Protein AF-A0A1H5QKR6-F1 (afdb_monomer)

Radius of gyration: 16.17 Å; Cα contacts (8 Å, |Δi|>4): 15; chains: 1; bounding box: 37×28×38 Å

Organism: NCBI:txid218821

Sequence (67 aa):
MTDFIVHQPDDSTPVKTPAEWDAEGWDADRQRPKDLGEARSALDARIADPHAPDTEAESGAYDGLEG

Solvent-accessible surface area (backbone atoms only — not comparable to full-atom values): 4626 Å² total; per-residue (Å²): 136,83,84,78,90,71,84,52,97,83,52,80,73,79,79,78,50,73,69,57,42,57,72,71,42,76,56,69,88,54,83,74,62,93,45,72,68,55,44,49,52,54,48,53,52,52,72,69,39,92,79,50,58,89,43,73,83,67,56,55,82,57,74,83,69,82,123

Secondary structure (DSSP, 8-state):
--------TT--PPPPPHHHHHHTTTTTT----SSHHHHHHHHHHHHH-TTS--STTTTTTTTT---

Foldseek 3Di:
DDDDDDQDPPRPPDDDDPVRCVVVCVCVVPDDQPDPVSVVVVVVVLVPDPQNPPDPVSNCPCVPVPD

Mean predicted aligned error: 12.25 Å

Structure (mmCIF, N/CA/C/O backbone):
data_AF-A0A1H5QKR6-F1
#
_entry.id   AF-A0A1H5QKR6-F1
#
loop_
_atom_site.group_PDB
_atom_site.id
_atom_site.type_symbol
_atom_site.label_atom_id
_atom_site.label_alt_id
_atom_site.label_comp_id
_atom_site.label_asym_id
_atom_site.label_entity_id
_atom_site.label_seq_id
_atom_site.pdbx_PDB_ins_code
_atom_site.Cartn_x
_atom_site.Cartn_y
_atom_site.Cartn_z
_atom_site.occupancy
_atom_site.B_iso_or_equiv
_atom_site.auth_seq_id
_atom_site.auth_comp_id
_atom_site.auth_asym_id
_atom_site.auth_atom_id
_atom_site.pdbx_PDB_model_num
ATOM 1 N N . MET A 1 1 ? -26.538 7.970 -16.200 1.00 39.50 1 MET A N 1
ATOM 2 C CA . MET A 1 1 ? -26.281 6.525 -16.365 1.00 39.50 1 MET A CA 1
ATOM 3 C C . MET A 1 1 ? -24.785 6.387 -16.243 1.00 39.50 1 MET A C 1
ATOM 5 O O . MET A 1 1 ? -24.095 6.870 -17.127 1.00 39.50 1 MET A O 1
ATOM 9 N N . THR A 1 2 ? -24.304 5.896 -15.109 1.00 48.81 2 THR A N 1
ATOM 10 C CA . THR A 1 2 ? -22.870 5.724 -14.866 1.00 48.81 2 THR A CA 1
ATOM 11 C C . THR A 1 2 ? -22.517 4.318 -15.331 1.00 48.81 2 THR A C 1
ATOM 13 O O . THR A 1 2 ? -23.057 3.349 -14.798 1.00 48.81 2 THR A O 1
ATOM 16 N N . ASP A 1 3 ? -21.712 4.209 -16.386 1.00 50.91 3 ASP A N 1
ATOM 17 C CA . ASP A 1 3 ? -21.193 2.925 -16.855 1.00 50.91 3 ASP A CA 1
ATOM 18 C C . ASP A 1 3 ? -20.162 2.421 -15.839 1.00 50.91 3 ASP A C 1
ATOM 20 O O . ASP A 1 3 ? -19.108 3.029 -15.652 1.00 50.91 3 ASP A O 1
ATOM 24 N N . PHE A 1 4 ? -20.469 1.318 -15.158 1.00 53.16 4 PHE A N 1
ATOM 25 C CA . PHE A 1 4 ? -19.490 0.610 -14.338 1.00 53.16 4 PHE A CA 1
ATOM 26 C C . PHE A 1 4 ? -18.637 -0.265 -15.257 1.00 53.16 4 PHE A C 1
ATOM 28 O O . PHE A 1 4 ? -19.158 -1.166 -15.916 1.00 53.16 4 PHE A O 1
ATOM 35 N N . ILE A 1 5 ? -17.325 -0.024 -15.295 1.00 58.50 5 ILE A N 1
ATOM 36 C CA . ILE A 1 5 ? -16.394 -0.921 -15.984 1.00 58.50 5 ILE A CA 1
ATOM 37 C C . ILE A 1 5 ? -16.142 -2.116 -15.063 1.00 58.50 5 ILE A C 1
ATOM 39 O O . ILE A 1 5 ? -15.400 -2.018 -14.089 1.00 58.50 5 ILE A O 1
ATOM 43 N N . VAL A 1 6 ? -16.792 -3.241 -15.360 1.00 67.00 6 VAL A N 1
ATOM 44 C CA . VAL A 1 6 ? -16.587 -4.517 -14.664 1.00 67.00 6 VAL A CA 1
ATOM 45 C C . VAL A 1 6 ? -15.865 -5.470 -15.609 1.00 67.00 6 VAL A C 1
ATOM 47 O O . VAL A 1 6 ? -16.393 -5.795 -16.673 1.00 67.00 6 VAL A O 1
ATOM 50 N N . HIS A 1 7 ? -14.678 -5.936 -15.219 1.00 69.44 7 HIS A N 1
ATOM 51 C CA . HIS A 1 7 ? -13.955 -6.960 -15.971 1.00 69.44 7 HIS A CA 1
ATOM 52 C C . HIS A 1 7 ? -14.649 -8.319 -15.798 1.00 69.44 7 HIS A C 1
ATOM 54 O O . HIS A 1 7 ? -14.800 -8.826 -1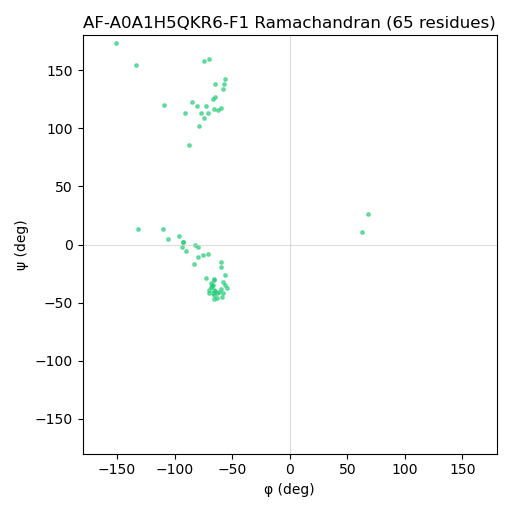4.685 1.00 69.44 7 HIS A O 1
ATOM 60 N N . GLN A 1 8 ? -15.106 -8.898 -16.908 1.00 76.62 8 GLN A N 1
ATOM 61 C CA . GLN A 1 8 ? -15.666 -10.251 -16.949 1.00 76.62 8 GLN A CA 1
ATOM 62 C C . GLN A 1 8 ? -14.534 -11.295 -16.836 1.00 76.62 8 GLN A C 1
ATOM 64 O O . GLN A 1 8 ? -13.395 -10.994 -17.184 1.00 76.62 8 GLN A O 1
ATOM 69 N N . PRO A 1 9 ? -14.812 -12.541 -16.414 1.00 69.69 9 PRO A N 1
ATOM 70 C CA . PRO A 1 9 ? -13.805 -13.611 -16.377 1.00 69.69 9 PRO A CA 1
ATOM 71 C C . PRO A 1 9 ? -13.118 -13.879 -17.729 1.00 69.69 9 PRO A C 1
ATOM 73 O O . PRO A 1 9 ? -11.975 -14.325 -17.754 1.00 69.69 9 PRO A O 1
ATOM 76 N N . ASP A 1 10 ? -13.805 -13.575 -18.835 1.00 77.38 10 ASP A N 1
ATOM 77 C CA . ASP A 1 10 ? -13.310 -13.724 -20.211 1.00 77.38 10 ASP A CA 1
ATOM 78 C C . ASP A 1 10 ? -12.725 -12.417 -20.779 1.00 77.38 10 ASP A C 1
ATOM 80 O O . ASP A 1 10 ? -12.427 -12.317 -21.975 1.00 77.38 10 ASP A O 1
ATOM 84 N N . ASP A 1 11 ? -12.596 -11.385 -19.943 1.00 79.06 11 ASP A N 1
ATOM 85 C CA . ASP A 1 11 ? -12.039 -10.110 -20.359 1.00 79.06 11 ASP A CA 1
ATOM 86 C C . ASP A 1 11 ? -10.563 -10.285 -20.715 1.00 79.06 11 ASP A C 1
ATOM 88 O O . ASP A 1 11 ? -9.719 -10.664 -19.904 1.00 79.06 11 ASP A O 1
ATOM 92 N N . SER A 1 12 ? -10.266 -10.031 -21.985 1.00 76.12 12 SER A N 1
ATOM 93 C CA . SER A 1 12 ? -8.922 -10.153 -22.543 1.00 76.12 12 SER A CA 1
ATOM 94 C C . SER A 1 12 ? -8.070 -8.914 -22.268 1.00 76.12 12 SER A C 1
ATOM 96 O O . SER A 1 12 ? -6.924 -8.857 -22.718 1.00 76.12 12 SER A O 1
ATOM 98 N N . THR A 1 13 ? -8.627 -7.907 -21.584 1.00 76.38 13 THR A N 1
ATOM 99 C CA . THR A 1 13 ? -7.899 -6.703 -21.195 1.00 76.38 13 THR A CA 1
ATOM 100 C C . THR A 1 13 ? -6.724 -7.112 -20.310 1.00 76.38 13 THR A C 1
ATOM 102 O O . THR A 1 13 ? -6.926 -7.691 -19.241 1.00 76.38 13 THR A O 1
ATOM 105 N N . PRO A 1 14 ? -5.480 -6.849 -20.738 1.00 74.25 14 PRO A N 1
ATOM 106 C CA . PRO A 1 14 ? -4.321 -7.251 -19.967 1.00 74.25 14 PRO A CA 1
ATOM 107 C C . PRO A 1 14 ? -4.300 -6.500 -18.633 1.00 74.25 14 PRO A C 1
ATOM 109 O O . PRO A 1 14 ? -4.351 -5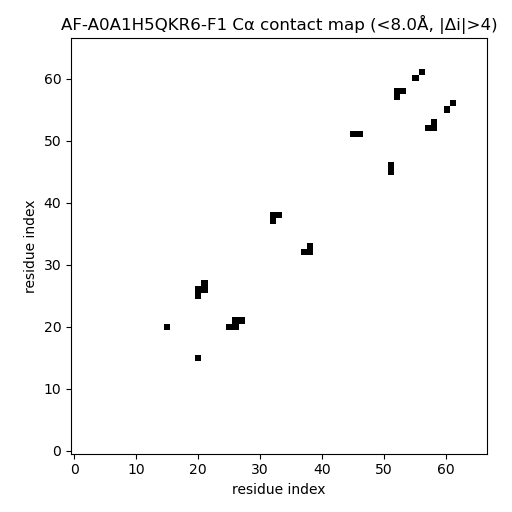.269 -18.592 1.00 74.25 14 PRO A O 1
ATOM 112 N N . VAL A 1 15 ? -4.200 -7.252 -17.536 1.00 79.06 15 VAL A N 1
ATOM 113 C CA . VAL A 1 15 ? -3.920 -6.681 -16.217 1.00 79.06 15 VAL A CA 1
ATOM 114 C C . VAL A 1 15 ? -2.502 -6.121 -16.249 1.00 79.06 15 VAL A C 1
ATOM 116 O O . VAL A 1 15 ? -1.558 -6.842 -16.580 1.00 79.06 15 VAL A O 1
ATOM 119 N N . LYS A 1 16 ? -2.355 -4.840 -15.904 1.00 80.44 16 LYS A N 1
ATOM 120 C CA . LYS A 1 16 ? -1.048 -4.180 -15.824 1.00 80.44 16 LYS A CA 1
ATOM 121 C C . LYS A 1 16 ? -0.124 -4.922 -14.861 1.00 80.44 16 LYS A C 1
ATOM 123 O O . LYS A 1 16 ? -0.519 -5.340 -13.769 1.00 80.44 16 LYS A O 1
ATOM 128 N N . THR A 1 17 ? 1.125 -5.060 -15.272 1.00 85.50 17 THR A N 1
ATOM 129 C CA . THR A 1 17 ? 2.208 -5.615 -14.468 1.00 85.50 17 THR A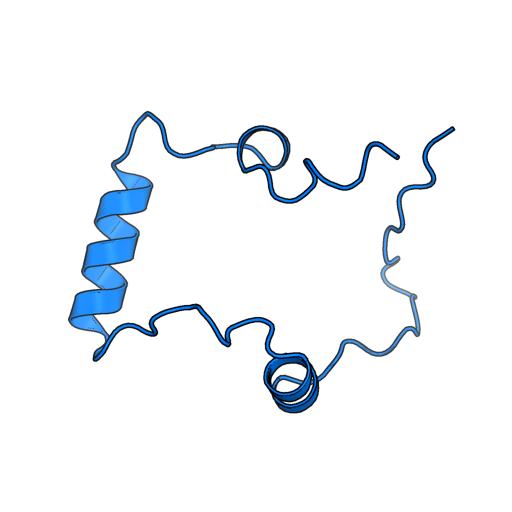 CA 1
ATOM 130 C C . THR A 1 17 ? 2.589 -4.665 -13.328 1.00 85.50 17 THR A C 1
ATOM 132 O O . THR A 1 17 ? 2.348 -3.459 -13.413 1.00 85.50 17 THR A O 1
ATOM 135 N N . PRO A 1 18 ? 3.253 -5.161 -12.267 1.00 81.62 18 PRO A N 1
ATOM 136 C CA . PRO A 1 18 ? 3.746 -4.300 -11.191 1.00 81.62 18 PRO A CA 1
ATOM 137 C C . PRO A 1 18 ? 4.638 -3.151 -11.681 1.00 81.62 18 PRO A C 1
ATOM 139 O O . PRO A 1 18 ? 4.531 -2.040 -11.180 1.00 81.62 18 PRO A O 1
ATOM 142 N N . ALA A 1 19 ? 5.470 -3.392 -12.700 1.00 83.69 19 ALA A N 1
ATOM 143 C CA . ALA A 1 19 ? 6.343 -2.366 -13.266 1.00 83.69 19 ALA A CA 1
ATOM 144 C C . ALA A 1 19 ? 5.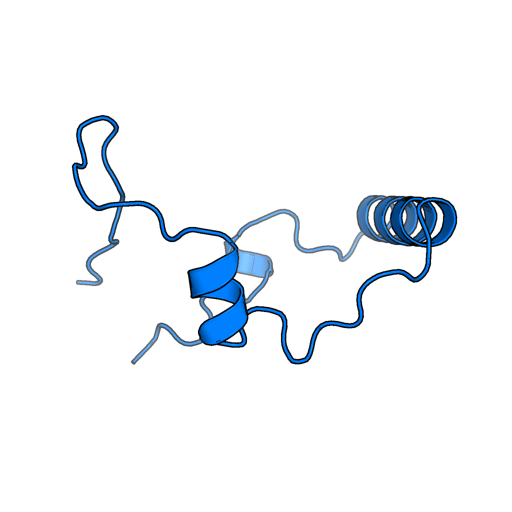562 -1.246 -13.980 1.00 83.69 19 ALA A C 1
ATOM 146 O O . ALA A 1 19 ? 5.973 -0.090 -13.932 1.00 83.69 19 ALA A O 1
ATOM 147 N N . GLU A 1 20 ? 4.441 -1.576 -14.627 1.00 86.88 20 GLU A N 1
ATOM 148 C CA . GLU A 1 20 ? 3.554 -0.588 -15.254 1.00 86.88 20 GLU A CA 1
ATOM 149 C C . GLU A 1 20 ? 2.828 0.254 -14.198 1.00 86.88 20 GLU A C 1
ATOM 151 O O . GLU A 1 20 ? 2.734 1.469 -14.351 1.00 86.88 20 GLU A O 1
ATOM 156 N N . TRP A 1 21 ? 2.402 -0.352 -13.086 1.00 84.50 21 TRP A N 1
ATOM 157 C CA . TRP A 1 21 ? 1.828 0.391 -11.957 1.00 84.50 21 TRP A CA 1
ATOM 158 C C . TRP A 1 21 ? 2.841 1.300 -11.257 1.00 84.50 21 TRP A C 1
ATOM 160 O O . TRP A 1 21 ? 2.525 2.448 -10.938 1.00 84.50 21 TRP A O 1
ATOM 170 N N . ASP A 1 22 ? 4.069 0.817 -11.062 1.00 81.25 22 ASP A N 1
ATOM 171 C CA . ASP A 1 22 ? 5.163 1.620 -10.513 1.00 81.25 22 ASP A CA 1
ATOM 172 C C . ASP A 1 22 ? 5.478 2.819 -11.431 1.00 81.25 22 ASP A C 1
ATOM 174 O O . ASP A 1 22 ? 5.679 3.933 -10.946 1.00 81.25 22 ASP A O 1
ATOM 178 N N . ALA A 1 23 ? 5.479 2.623 -12.757 1.00 85.31 23 ALA A N 1
ATOM 179 C CA . ALA A 1 23 ? 5.728 3.686 -13.736 1.00 85.31 23 ALA A CA 1
ATOM 180 C C . ALA A 1 23 ? 4.631 4.765 -13.758 1.00 85.31 23 ALA A C 1
ATOM 182 O O . ALA A 1 23 ? 4.919 5.931 -14.029 1.00 85.31 23 ALA A O 1
ATOM 183 N N . GLU A 1 24 ? 3.390 4.396 -13.445 1.00 85.50 24 GLU A N 1
ATOM 184 C CA . GLU A 1 24 ? 2.267 5.328 -13.288 1.00 85.50 24 GLU A CA 1
ATOM 185 C C . GLU A 1 24 ? 2.255 6.031 -11.924 1.00 85.50 24 GLU A C 1
ATOM 187 O O . GLU A 1 24 ? 1.398 6.876 -11.671 1.00 85.50 24 GLU A O 1
ATOM 192 N N . GLY A 1 25 ? 3.207 5.705 -11.045 1.00 80.62 25 GLY A N 1
ATOM 193 C CA . GLY A 1 25 ? 3.321 6.315 -9.728 1.00 80.62 25 GLY A CA 1
ATOM 194 C C . GLY A 1 25 ? 2.169 5.947 -8.797 1.00 80.62 25 GLY A C 1
ATOM 195 O O . GLY A 1 25 ? 1.874 6.700 -7.873 1.00 80.62 25 GLY A O 1
ATOM 196 N N . TRP A 1 26 ? 1.530 4.793 -9.013 1.00 77.62 26 TRP A N 1
ATOM 197 C CA . TRP A 1 26 ? 0.351 4.366 -8.250 1.00 77.62 26 TRP A CA 1
ATOM 198 C C . TRP A 1 26 ? 0.621 4.288 -6.736 1.00 77.62 26 TRP A C 1
ATOM 200 O O . TRP A 1 26 ? -0.239 4.610 -5.918 1.00 77.62 26 TRP A O 1
ATOM 210 N N . ASP A 1 27 ? 1.861 3.945 -6.374 1.00 78.38 27 ASP A N 1
ATOM 211 C CA . ASP A 1 27 ? 2.368 3.933 -5.000 1.00 78.38 27 ASP A CA 1
ATOM 212 C C . ASP A 1 27 ? 3.402 5.050 -4.725 1.00 78.38 27 ASP A C 1
ATOM 214 O O . ASP A 1 27 ? 4.090 5.001 -3.707 1.00 78.38 27 ASP A O 1
ATOM 218 N N . ALA A 1 28 ? 3.545 6.058 -5.598 1.00 75.06 28 ALA A N 1
ATOM 219 C CA . ALA A 1 28 ? 4.629 7.051 -5.510 1.00 75.06 28 ALA A CA 1
ATOM 220 C C . ALA A 1 28 ? 4.628 7.843 -4.191 1.00 75.06 28 ALA A C 1
ATOM 222 O O . ALA A 1 28 ? 5.689 8.081 -3.615 1.00 75.06 28 ALA A O 1
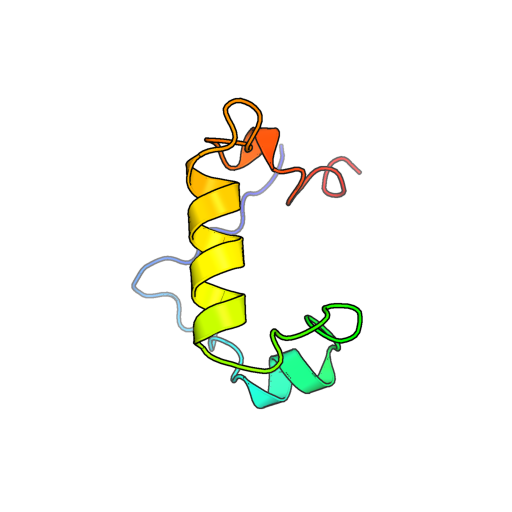ATOM 223 N N . ASP A 1 29 ? 3.442 8.188 -3.687 1.00 77.38 29 ASP A N 1
ATOM 224 C CA . ASP A 1 29 ? 3.275 8.907 -2.419 1.00 77.38 29 ASP A CA 1
ATOM 225 C C . ASP A 1 29 ? 3.053 7.967 -1.224 1.00 77.38 29 ASP A C 1
ATOM 227 O O . ASP A 1 29 ? 2.935 8.408 -0.076 1.00 77.38 29 ASP A O 1
ATOM 231 N N . ARG A 1 30 ? 2.994 6.650 -1.463 1.00 72.62 30 ARG A N 1
ATOM 232 C CA . ARG A 1 30 ? 2.772 5.674 -0.400 1.00 72.62 30 ARG A CA 1
ATOM 233 C C . ARG A 1 30 ? 4.087 5.318 0.266 1.00 72.62 30 ARG A C 1
ATOM 235 O O . ARG A 1 30 ? 5.019 4.793 -0.340 1.00 72.62 30 ARG A O 1
ATOM 242 N N . GLN A 1 31 ? 4.137 5.540 1.572 1.00 73.31 31 GLN A N 1
ATOM 243 C CA . GLN A 1 31 ? 5.248 5.067 2.381 1.00 73.31 31 GLN A CA 1
ATOM 244 C C . GLN A 1 31 ? 5.117 3.556 2.571 1.00 73.31 31 GLN A C 1
ATOM 246 O O . GLN A 1 31 ? 4.229 3.075 3.275 1.00 73.31 31 GLN A O 1
ATOM 251 N N . ARG A 1 32 ? 6.006 2.798 1.920 1.00 71.19 32 ARG A N 1
ATOM 252 C CA . ARG A 1 32 ? 6.127 1.356 2.155 1.00 71.19 32 ARG A CA 1
ATOM 253 C C . ARG A 1 32 ? 6.594 1.119 3.602 1.00 71.19 32 ARG A C 1
ATOM 255 O O . ARG A 1 32 ? 7.501 1.828 4.048 1.00 71.19 32 ARG A O 1
ATOM 262 N N . PRO A 1 33 ? 6.036 0.128 4.321 1.00 77.31 33 PRO A N 1
ATOM 263 C CA . PRO A 1 33 ? 6.581 -0.291 5.609 1.00 77.31 33 PRO A CA 1
ATOM 264 C C . PRO A 1 33 ? 8.055 -0.682 5.463 1.00 77.31 33 PRO A C 1
ATOM 266 O O . PRO A 1 33 ? 8.442 -1.285 4.457 1.00 77.31 33 PRO A O 1
ATOM 269 N N . LYS A 1 34 ? 8.885 -0.352 6.454 1.00 76.62 34 LYS A N 1
ATOM 270 C CA . LYS A 1 34 ? 10.333 -0.609 6.409 1.00 76.62 34 LYS A CA 1
ATOM 271 C C . LYS A 1 34 ? 10.647 -2.091 6.580 1.00 76.62 34 LYS A C 1
ATOM 273 O O . LYS A 1 34 ? 11.655 -2.565 6.059 1.00 76.62 34 LYS A O 1
ATOM 278 N N . ASP A 1 35 ? 9.782 -2.815 7.287 1.00 87.56 35 ASP A N 1
ATOM 279 C CA . ASP A 1 35 ? 9.880 -4.255 7.490 1.00 87.56 35 ASP A CA 1
ATOM 280 C C . ASP A 1 35 ? 8.508 -4.928 7.681 1.00 87.56 35 ASP A C 1
ATOM 282 O O . ASP A 1 35 ? 7.455 -4.288 7.760 1.00 87.56 35 ASP A O 1
ATOM 286 N N . LEU A 1 36 ? 8.527 -6.264 7.732 1.00 86.06 36 LEU A N 1
ATOM 287 C CA . LEU A 1 36 ? 7.325 -7.086 7.886 1.00 86.06 36 LEU A CA 1
ATOM 288 C C . LEU A 1 36 ? 6.628 -6.891 9.242 1.00 86.06 36 LEU A C 1
ATOM 290 O O . LEU A 1 36 ? 5.413 -7.061 9.325 1.00 86.06 36 LEU A O 1
ATOM 294 N N . GLY A 1 37 ? 7.373 -6.565 10.301 1.00 91.56 37 GLY A N 1
ATOM 295 C CA . GLY A 1 37 ? 6.812 -6.314 11.627 1.00 91.56 37 GLY A CA 1
ATOM 296 C C . GLY A 1 37 ? 6.011 -5.014 11.659 1.00 91.56 37 GLY A C 1
ATOM 297 O O . GLY A 1 37 ? 4.904 -4.984 12.202 1.00 91.56 37 GLY A O 1
ATOM 298 N N . GLU A 1 38 ? 6.528 -3.973 11.007 1.00 87.44 38 GLU A N 1
ATOM 299 C CA . GLU A 1 38 ? 5.826 -2.705 10.800 1.00 87.44 38 GLU A CA 1
ATOM 300 C C . GLU A 1 38 ? 4.565 -2.904 9.951 1.00 87.44 38 GLU A C 1
ATOM 302 O O . GLU A 1 38 ? 3.486 -2.460 10.346 1.00 87.44 38 GLU A O 1
ATOM 307 N N . ALA A 1 39 ? 4.664 -3.650 8.844 1.00 86.19 39 ALA A N 1
ATOM 308 C CA . ALA A 1 39 ? 3.515 -3.951 7.989 1.00 86.19 39 ALA A CA 1
ATOM 309 C C . ALA A 1 39 ? 2.400 -4.678 8.758 1.00 86.19 39 ALA A C 1
ATOM 311 O O . ALA A 1 39 ? 1.226 -4.320 8.653 1.00 86.19 39 ALA A O 1
ATOM 312 N N . ARG A 1 40 ? 2.769 -5.682 9.564 1.00 89.88 40 ARG A N 1
ATOM 313 C CA . ARG A 1 40 ? 1.810 -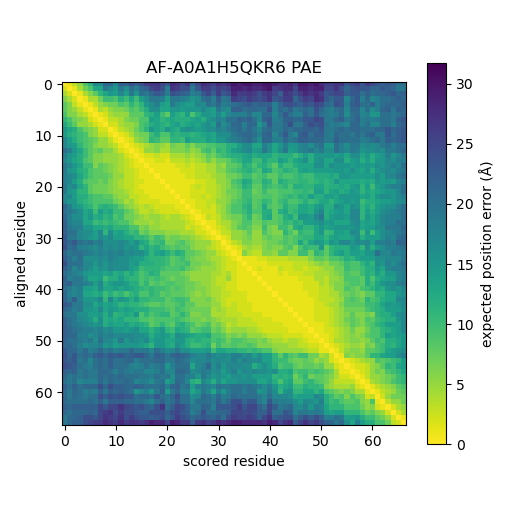6.453 10.359 1.00 89.88 40 ARG A CA 1
ATOM 314 C C . ARG A 1 40 ? 1.145 -5.607 11.439 1.00 89.88 40 ARG A C 1
ATOM 316 O O . ARG A 1 40 ? -0.070 -5.659 11.572 1.00 89.88 40 ARG A O 1
ATOM 323 N N . SER A 1 41 ? 1.918 -4.783 12.142 1.00 89.62 41 SER A N 1
ATOM 324 C CA . SER A 1 41 ? 1.382 -3.899 13.185 1.00 89.62 41 SER A CA 1
ATOM 325 C C . SER A 1 41 ? 0.429 -2.845 12.608 1.00 89.62 41 SER A C 1
ATOM 327 O O . SER A 1 41 ? -0.610 -2.566 13.201 1.00 89.62 41 SER A O 1
ATOM 329 N N . ALA A 1 42 ? 0.750 -2.284 11.437 1.00 85.25 42 ALA A N 1
ATOM 330 C CA . ALA A 1 42 ? -0.119 -1.330 10.750 1.00 85.25 42 ALA A CA 1
ATOM 331 C C . ALA A 1 42 ? -1.435 -1.976 10.281 1.00 85.25 42 ALA A C 1
ATOM 333 O O . ALA A 1 42 ? -2.496 -1.361 10.395 1.00 85.25 42 ALA A O 1
ATOM 334 N N . LEU A 1 43 ? -1.381 -3.220 9.792 1.00 85.44 43 LEU A N 1
ATOM 335 C CA . LEU A 1 43 ? -2.575 -3.978 9.415 1.00 85.44 43 LEU A CA 1
ATOM 336 C C . LEU A 1 43 ? -3.451 -4.300 10.632 1.00 85.44 43 LEU A C 1
ATOM 338 O O . LEU A 1 43 ? -4.655 -4.059 10.584 1.00 85.44 43 LEU A O 1
ATOM 342 N N . ASP A 1 44 ? -2.852 -4.789 11.721 1.00 89.88 44 ASP A N 1
ATOM 343 C CA . ASP A 1 44 ? -3.573 -5.097 12.961 1.00 89.88 44 ASP A CA 1
ATOM 344 C C . ASP A 1 44 ? -4.291 -3.848 13.505 1.00 89.88 44 ASP A C 1
ATOM 346 O O . ASP A 1 44 ? -5.456 -3.923 13.897 1.00 89.88 44 ASP A O 1
ATOM 350 N N . ALA A 1 45 ? -3.638 -2.680 13.459 1.00 87.31 45 ALA A N 1
ATOM 351 C CA . ALA A 1 45 ? -4.244 -1.411 13.859 1.00 87.31 45 ALA A CA 1
ATOM 352 C C . ALA A 1 45 ? -5.444 -1.023 12.979 1.00 87.31 45 ALA A C 1
ATOM 354 O O . ALA A 1 45 ? -6.460 -0.580 13.505 1.00 87.31 45 ALA A O 1
ATOM 355 N N . ARG A 1 46 ? -5.350 -1.220 11.658 1.00 81.75 46 ARG A N 1
ATOM 356 C CA . ARG A 1 46 ? -6.441 -0.915 10.720 1.00 81.75 46 ARG A CA 1
ATOM 357 C C . ARG A 1 46 ? -7.635 -1.856 10.883 1.00 81.75 46 ARG A C 1
ATOM 359 O O . ARG A 1 46 ? -8.763 -1.408 10.760 1.00 81.75 46 ARG A O 1
ATOM 366 N N . ILE A 1 47 ? -7.399 -3.135 11.180 1.00 85.50 47 ILE A N 1
ATOM 367 C CA . ILE A 1 47 ? -8.466 -4.112 11.464 1.00 85.50 47 ILE A CA 1
ATOM 368 C C . ILE A 1 47 ? -9.176 -3.784 12.785 1.00 85.50 47 ILE A C 1
ATOM 370 O O . ILE A 1 47 ? -10.376 -4.004 12.917 1.00 85.50 47 ILE A O 1
ATOM 374 N N . ALA A 1 48 ? -8.435 -3.283 13.774 1.00 87.94 48 ALA A N 1
ATOM 375 C CA . ALA A 1 48 ? -8.986 -2.923 15.075 1.00 87.94 48 ALA A CA 1
ATOM 376 C C . ALA A 1 48 ? -9.704 -1.559 15.091 1.00 87.94 48 ALA A C 1
ATOM 378 O O . ALA A 1 48 ? -10.344 -1.240 16.095 1.00 87.94 48 ALA A O 1
ATOM 379 N N . ASP A 1 49 ? -9.585 -0.752 14.033 1.00 85.00 49 ASP A N 1
ATOM 380 C CA . ASP A 1 49 ? -10.197 0.574 13.947 1.00 85.00 49 ASP A CA 1
ATOM 381 C C . ASP A 1 49 ? -11.706 0.460 13.642 1.00 85.00 49 ASP A C 1
ATOM 383 O O . ASP A 1 49 ? -12.078 0.056 12.540 1.00 85.00 49 ASP A O 1
ATOM 387 N N . PRO A 1 50 ? -12.602 0.837 14.579 1.00 83.06 50 PRO A N 1
ATOM 388 C CA . PRO A 1 50 ? -14.050 0.766 14.373 1.00 83.06 50 PRO A CA 1
ATOM 389 C C . PRO A 1 50 ? -14.578 1.804 13.370 1.00 83.06 50 PRO A C 1
ATOM 391 O O . PRO A 1 50 ? -15.763 1.783 13.041 1.00 83.06 50 PRO A O 1
ATOM 394 N N . HIS A 1 51 ? -13.733 2.739 12.935 1.00 81.31 51 HIS A N 1
ATOM 395 C CA . HIS A 1 51 ? -14.031 3.722 11.900 1.00 81.31 51 HIS A CA 1
ATOM 396 C C . HIS A 1 51 ? -13.337 3.402 10.576 1.00 81.31 51 HIS A C 1
ATOM 398 O O . HIS A 1 51 ? -13.437 4.198 9.639 1.00 81.31 51 HIS A O 1
ATOM 404 N N . ALA A 1 52 ? -12.640 2.264 10.481 1.00 76.62 52 ALA A N 1
ATOM 405 C CA . ALA A 1 52 ? -12.141 1.807 9.201 1.00 76.62 52 ALA A CA 1
ATOM 406 C C . ALA A 1 52 ? -13.331 1.635 8.244 1.00 76.62 52 ALA A C 1
ATOM 408 O O . ALA A 1 52 ? -14.347 1.057 8.633 1.00 76.62 52 ALA A O 1
ATOM 409 N N . PRO A 1 53 ? -13.226 2.138 7.005 1.00 69.69 53 PRO A N 1
ATOM 410 C CA . PRO A 1 53 ? -14.273 1.939 6.019 1.00 69.69 53 PRO A CA 1
ATOM 411 C C . PRO A 1 53 ? -14.405 0.440 5.746 1.00 69.69 53 PRO A C 1
ATOM 413 O O . PRO A 1 53 ? -13.455 -0.188 5.270 1.00 69.69 53 PRO A O 1
ATOM 416 N N . ASP A 1 54 ? -15.564 -0.122 6.084 1.00 68.25 54 ASP A N 1
ATOM 417 C CA . ASP A 1 54 ? -15.845 -1.562 5.986 1.00 68.25 54 ASP A CA 1
ATOM 418 C C . ASP A 1 54 ? -16.430 -1.916 4.606 1.00 68.25 54 ASP A C 1
ATOM 420 O O . ASP A 1 54 ? -16.633 -3.078 4.250 1.00 68.25 54 ASP A O 1
ATOM 424 N N . THR A 1 55 ? -16.689 -0.889 3.792 1.00 62.09 55 THR A N 1
ATOM 425 C CA . THR A 1 55 ? -17.238 -1.006 2.445 1.00 62.09 55 THR A CA 1
ATOM 426 C C . THR A 1 55 ? -16.476 -0.142 1.442 1.00 62.09 55 THR A C 1
ATOM 428 O O . THR A 1 55 ? -15.885 0.888 1.777 1.00 62.09 55 THR A O 1
ATOM 431 N N . GLU A 1 56 ? -16.517 -0.542 0.168 1.00 57.94 56 GLU A N 1
ATOM 432 C CA . GLU A 1 56 ? -15.901 0.209 -0.935 1.00 57.94 56 GLU A CA 1
ATOM 433 C C . GLU A 1 56 ? -16.426 1.653 -1.019 1.00 57.94 56 GLU A C 1
ATOM 435 O O . GLU A 1 56 ? -15.648 2.566 -1.292 1.00 57.94 56 GLU A O 1
ATOM 440 N N . ALA A 1 57 ? -17.706 1.879 -0.704 1.00 58.69 57 ALA A N 1
ATOM 441 C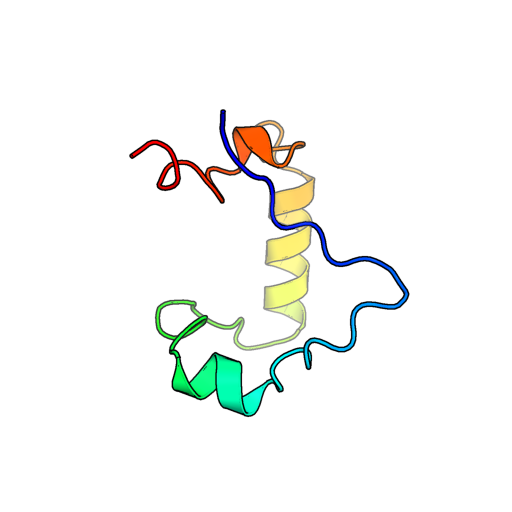 CA . ALA A 1 57 ? -18.338 3.199 -0.717 1.00 58.69 57 ALA A CA 1
ATOM 442 C C . ALA A 1 57 ? -17.819 4.139 0.386 1.00 58.69 57 ALA A C 1
ATOM 444 O O . ALA A 1 57 ? -17.726 5.341 0.179 1.00 58.69 57 ALA A O 1
ATOM 445 N N . GLU A 1 58 ? -17.452 3.606 1.550 1.00 61.56 58 GLU A N 1
ATOM 446 C CA . GLU A 1 58 ? -16.938 4.401 2.675 1.00 61.56 58 GLU A CA 1
ATOM 447 C C . GLU A 1 58 ? -15.437 4.688 2.544 1.00 61.56 58 GLU A C 1
ATOM 449 O O . GLU A 1 58 ? -14.900 5.568 3.214 1.00 61.56 58 GLU A O 1
ATOM 454 N N . SER A 1 59 ? -14.743 3.943 1.679 1.00 61.94 59 SER A N 1
ATOM 455 C CA . SER A 1 59 ? -13.291 4.035 1.509 1.00 61.94 59 SER A CA 1
ATOM 456 C C . SER A 1 59 ? -12.821 5.265 0.727 1.00 61.94 59 SER A C 1
ATOM 458 O O . SER A 1 59 ? -11.615 5.506 0.644 1.00 61.94 59 SER A O 1
ATOM 460 N N . GLY A 1 60 ? -13.753 6.013 0.128 1.00 58.69 60 GLY A N 1
ATOM 461 C CA . GLY A 1 60 ? -13.467 7.154 -0.740 1.00 58.69 60 GLY A CA 1
ATOM 462 C C . GLY A 1 60 ? -12.686 6.799 -2.010 1.00 58.69 60 GLY A C 1
ATOM 463 O O . GLY A 1 60 ? -12.227 7.688 -2.726 1.00 58.69 60 GLY A O 1
ATOM 464 N N . ALA A 1 61 ? -12.527 5.503 -2.321 1.00 60.81 61 ALA A N 1
ATOM 465 C CA . ALA A 1 61 ? -11.752 5.017 -3.465 1.00 60.81 61 ALA A CA 1
ATOM 466 C C . ALA A 1 61 ? -12.269 5.539 -4.819 1.00 60.81 61 ALA A C 1
ATOM 468 O O . ALA A 1 61 ? -11.524 5.539 -5.799 1.00 60.81 61 ALA A O 1
ATOM 469 N N . TYR A 1 62 ? -13.519 6.012 -4.861 1.00 56.25 62 TYR A N 1
ATOM 470 C CA . TYR A 1 62 ? -14.200 6.481 -6.066 1.00 56.25 62 TYR A CA 1
ATOM 471 C C . TYR A 1 62 ? -14.887 7.842 -5.909 1.00 56.25 62 TYR A C 1
ATOM 473 O O . TYR A 1 62 ? -15.632 8.237 -6.803 1.00 56.25 62 TYR A O 1
ATOM 481 N N . ASP A 1 63 ? -14.603 8.599 -4.843 1.00 61.97 63 ASP A N 1
ATOM 482 C CA . ASP A 1 63 ? -15.223 9.918 -4.603 1.00 61.97 63 ASP A CA 1
ATOM 483 C C . ASP A 1 63 ? -14.947 10.931 -5.737 1.00 61.97 63 ASP A C 1
ATOM 485 O O . ASP A 1 63 ? -15.616 11.954 -5.847 1.00 61.97 63 ASP A O 1
ATOM 489 N N . GLY A 1 64 ? -13.974 10.647 -6.613 1.00 50.12 64 GLY A N 1
ATOM 490 C CA . GLY A 1 64 ? -13.653 11.440 -7.803 1.00 50.12 64 GLY A CA 1
ATOM 491 C C . GLY A 1 64 ? -14.347 11.019 -9.106 1.00 50.12 64 GLY A C 1
ATOM 492 O O . GLY A 1 64 ? -14.047 11.612 -10.139 1.00 50.12 64 GLY A O 1
ATOM 493 N N . LEU A 1 65 ? -15.222 10.002 -9.104 1.00 54.56 65 LEU A N 1
ATOM 494 C CA . LEU A 1 65 ? -15.953 9.551 -10.304 1.00 54.56 65 LEU A CA 1
ATOM 495 C C . LEU A 1 65 ? -17.337 10.204 -10.476 1.00 54.56 65 LEU A C 1
ATOM 497 O 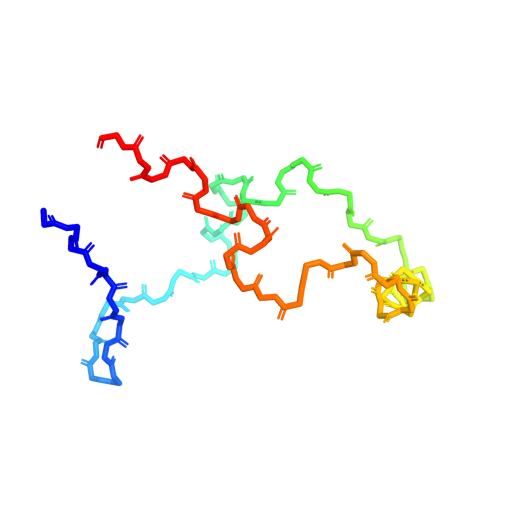O . LEU A 1 65 ? -18.037 9.901 -11.443 1.00 54.56 65 LEU A O 1
ATOM 501 N N . GLU A 1 6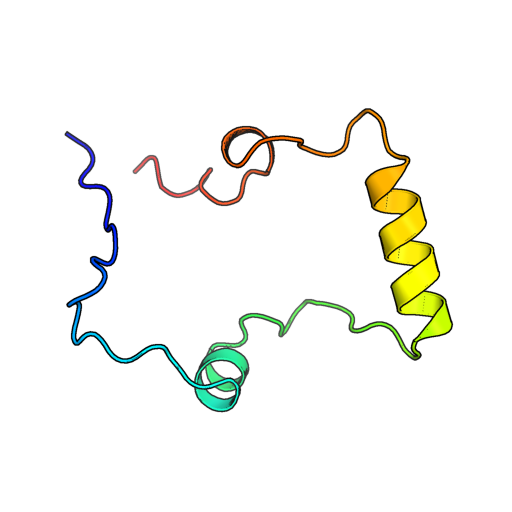6 ? -17.727 11.127 -9.594 1.00 50.28 66 GLU A N 1
ATOM 502 C CA . GLU A 1 66 ? -18.877 12.006 -9.827 1.00 50.28 66 GLU A CA 1
ATOM 503 C C . GLU A 1 66 ? -18.440 13.262 -10.604 1.00 50.28 66 GLU A C 1
ATOM 505 O O . GLU A 1 66 ? -18.126 14.304 -10.025 1.00 50.28 66 GLU A O 1
ATOM 510 N N . GLY A 1 67 ? -18.405 13.150 -11.937 1.00 46.47 67 GLY A N 1
ATOM 511 C CA . GLY A 1 67 ? -18.150 14.250 -12.874 1.00 46.47 67 GLY A CA 1
ATOM 512 C C . GLY A 1 67 ? -18.689 13.968 -14.267 1.00 46.47 67 GLY A C 1
ATOM 513 O O . GLY A 1 67 ? -18.288 12.935 -14.845 1.00 46.47 67 GLY A O 1
#

pLDDT: mean 73.69, std 12.9, range [39.5, 91.56]